Protein AF-A0A537A899-F1 (afdb_monomer)

Foldseek 3Di:
DVLLVQLCCQQVVLVCQVVPVVSLVVVCVVQNPVRSVVVSVVSNVSSVVSNVVVVVPDDDDDDPDDADVVLVVCVVVLLVQLVVLCVLCVDPDDSVVVDVRSNVVSVCSNVVSVRRD

Mean predicted aligned error: 4.18 Å

pLDDT: mean 93.91, std 3.59, range [80.44, 98.25]

Solvent-accessible surface area (backbone atoms only — not comparable to full-atom values): 6228 Å² total; per-residue (Å²): 96,70,53,26,53,53,8,47,50,40,30,54,52,61,66,50,43,67,79,38,60,68,60,42,49,54,47,28,70,73,58,35,62,67,53,41,52,50,52,52,51,51,48,38,49,51,10,50,51,31,33,53,53,21,55,74,68,38,78,85,66,84,80,87,69,84,58,38,72,68,33,52,73,42,37,68,60,47,46,51,54,17,52,52,22,47,51,31,55,78,43,95,51,68,63,43,72,75,34,96,51,30,43,59,54,15,49,52,48,42,53,52,39,66,72,34,64

Secondary structure (DSSP, 8-state):
-HHHHHHHHHHHHHHHGGGSHHHHHHHHHHH-HHHHHHHHHHHHHHHHHHHHHHHHTS------SPPPHHHHHHHHHHHHHHHHHHHHTTS-SHHHHH-S-HHHHHHHHHHHHHHH-

Sequence (117 aa):
MATLVVGLILFLGIHLLPAFPGVRGGLASRWGEGRYKGLFSLVSFAGLALIIIGYAKAERGDQLFAPLPAAIAVAPYAMTVAFVLFAAANMRGYLRQTLSHPMLIGLLVWSGVHLLA

Structure (mmCIF, N/CA/C/O backbone):
data_AF-A0A537A899-F1
#
_entry.id   AF-A0A537A899-F1
#
loop_
_atom_site.group_PDB
_atom_site.id
_atom_site.type_symbol
_atom_site.label_atom_id
_atom_site.label_alt_id
_atom_site.label_comp_id
_atom_site.label_asym_id
_atom_site.label_entity_id
_atom_site.label_seq_id
_atom_site.pdbx_PDB_ins_code
_atom_site.Cartn_x
_atom_site.Cartn_y
_atom_site.Cartn_z
_atom_site.occupancy
_atom_site.B_iso_or_equiv
_atom_site.auth_seq_id
_atom_site.auth_comp_id
_atom_site.auth_asym_id
_atom_site.auth_atom_id
_atom_site.pdbx_PDB_model_num
ATOM 1 N N . MET A 1 1 ? -1.130 -17.685 -13.307 1.00 83.38 1 MET A N 1
ATOM 2 C CA . MET A 1 1 ? -2.193 -16.657 -13.427 1.00 83.38 1 MET A CA 1
ATOM 3 C C . MET A 1 1 ? -3.320 -16.809 -12.411 1.00 83.38 1 MET A C 1
ATOM 5 O O . MET A 1 1 ? -3.538 -15.865 -11.666 1.00 83.38 1 MET A O 1
ATOM 9 N N . ALA A 1 2 ? -3.991 -17.964 -12.297 1.00 92.94 2 ALA A N 1
ATOM 10 C CA . ALA A 1 2 ? -5.104 -18.140 -11.347 1.00 92.94 2 ALA A CA 1
ATOM 11 C C . ALA A 1 2 ? -4.767 -17.740 -9.892 1.00 92.94 2 ALA A C 1
ATOM 13 O O . ALA A 1 2 ? -5.527 -17.011 -9.266 1.00 92.94 2 ALA A O 1
ATOM 14 N N . THR A 1 3 ? -3.594 -18.131 -9.378 1.00 95.38 3 THR A N 1
ATOM 15 C CA . THR A 1 3 ? -3.138 -17.767 -8.020 1.00 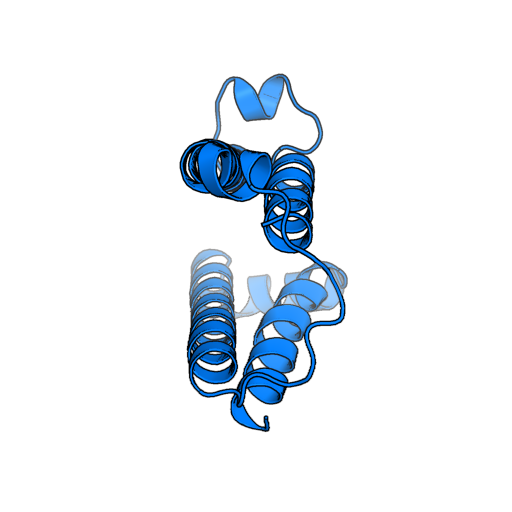95.38 3 THR A CA 1
ATOM 16 C C . THR A 1 3 ? -3.047 -16.254 -7.802 1.00 95.38 3 THR A C 1
ATOM 18 O O . THR A 1 3 ? -3.485 -15.765 -6.766 1.00 95.38 3 THR A O 1
ATOM 21 N N . LEU A 1 4 ? -2.524 -15.516 -8.789 1.00 94.25 4 LEU A N 1
ATOM 22 C CA . LEU A 1 4 ? -2.411 -14.056 -8.739 1.00 94.25 4 LEU A CA 1
ATOM 23 C C . LEU A 1 4 ? -3.802 -13.415 -8.673 1.00 94.25 4 LEU A C 1
ATOM 25 O O . LEU A 1 4 ? -4.052 -12.571 -7.819 1.00 94.25 4 LEU A O 1
ATOM 29 N N . VAL A 1 5 ? -4.717 -13.857 -9.541 1.00 96.19 5 VAL A N 1
ATOM 30 C CA . VAL A 1 5 ? -6.093 -13.343 -9.604 1.00 96.19 5 VAL A CA 1
ATOM 31 C C . VAL A 1 5 ? -6.832 -13.592 -8.292 1.00 96.19 5 VAL A C 1
ATOM 33 O O . VAL A 1 5 ? -7.447 -12.676 -7.755 1.00 96.19 5 VAL A O 1
ATOM 36 N N . VAL A 1 6 ? -6.728 -14.798 -7.728 1.00 97.44 6 VAL A N 1
ATOM 37 C CA . VAL A 1 6 ? -7.327 -15.116 -6.422 1.00 97.44 6 VAL A CA 1
ATOM 38 C C . VAL A 1 6 ? -6.729 -14.240 -5.320 1.00 97.44 6 VAL A C 1
ATOM 40 O O . VAL A 1 6 ? -7.472 -13.697 -4.505 1.00 97.44 6 VAL A O 1
ATOM 43 N N . GLY A 1 7 ? -5.407 -14.052 -5.318 1.00 97.50 7 GLY A N 1
ATOM 44 C CA . GLY A 1 7 ? -4.735 -13.155 -4.379 1.00 97.50 7 GLY A CA 1
ATOM 45 C C . GLY A 1 7 ? -5.251 -11.717 -4.466 1.00 97.50 7 GLY A C 1
ATOM 46 O O . GLY A 1 7 ? -5.578 -11.125 -3.439 1.00 97.50 7 GLY A O 1
ATOM 47 N N . LEU A 1 8 ? -5.404 -11.182 -5.683 1.00 96.75 8 LEU A N 1
ATOM 48 C CA . LEU A 1 8 ? -5.955 -9.846 -5.932 1.00 96.75 8 LEU A CA 1
ATOM 49 C C . LEU A 1 8 ? -7.405 -9.723 -5.460 1.00 96.75 8 LEU A C 1
ATOM 51 O O . LEU A 1 8 ? -7.734 -8.758 -4.775 1.00 96.75 8 LEU A O 1
ATOM 55 N N . ILE A 1 9 ? -8.260 -10.701 -5.770 1.00 97.88 9 ILE A N 1
ATOM 56 C CA . ILE A 1 9 ? -9.662 -10.709 -5.326 1.00 97.88 9 ILE A CA 1
ATOM 57 C C . ILE A 1 9 ? -9.739 -10.700 -3.798 1.00 97.88 9 ILE A C 1
ATOM 59 O O . ILE A 1 9 ? -10.492 -9.910 -3.233 1.00 97.88 9 ILE A O 1
ATOM 63 N N . LEU A 1 10 ? -8.951 -11.539 -3.121 1.00 97.69 10 LEU A N 1
ATOM 64 C CA . LEU A 1 10 ? -8.943 -11.599 -1.660 1.00 97.69 10 LEU A CA 1
ATOM 65 C C . LEU A 1 10 ? -8.428 -10.298 -1.044 1.00 97.69 10 LEU A C 1
ATOM 67 O O . LEU A 1 10 ? -9.077 -9.743 -0.156 1.00 97.69 10 LEU A O 1
ATOM 71 N N . PHE A 1 11 ? -7.286 -9.804 -1.525 1.00 97.62 11 PHE A N 1
ATOM 72 C CA . PHE A 1 11 ? -6.649 -8.606 -0.992 1.00 97.62 11 PHE A CA 1
ATOM 73 C C . PHE A 1 11 ? -7.505 -7.358 -1.223 1.00 97.62 11 PHE A C 1
ATOM 75 O O . PHE A 1 11 ? -7.786 -6.627 -0.277 1.00 97.62 11 PHE A O 1
ATOM 82 N N . LEU A 1 12 ? -7.975 -7.120 -2.448 1.00 96.44 12 LEU A N 1
ATOM 83 C CA . LEU A 1 12 ? -8.801 -5.952 -2.757 1.00 96.44 12 LEU A CA 1
ATOM 84 C C . LEU A 1 12 ? -10.198 -6.081 -2.144 1.00 96.44 12 LEU A C 1
ATOM 86 O O . LEU A 1 12 ? -10.703 -5.124 -1.561 1.00 96.44 12 LEU A O 1
ATOM 90 N N . GLY A 1 13 ? -10.803 -7.268 -2.211 1.00 96.62 13 GLY A N 1
ATOM 91 C CA . GLY A 1 13 ? -12.143 -7.520 -1.690 1.00 96.62 13 GLY A CA 1
ATOM 92 C C . GLY A 1 13 ? -12.257 -7.232 -0.196 1.00 96.62 13 GLY A C 1
ATOM 93 O O . GLY A 1 13 ? -13.176 -6.527 0.223 1.00 96.62 13 GLY A O 1
ATOM 94 N N . ILE A 1 14 ? -11.298 -7.697 0.616 1.00 96.31 14 ILE A N 1
ATOM 95 C CA . ILE A 1 14 ? -11.330 -7.412 2.056 1.00 96.31 14 ILE A CA 1
ATOM 96 C C . ILE A 1 14 ? -11.117 -5.919 2.345 1.00 96.31 14 ILE A C 1
ATOM 98 O O . ILE A 1 14 ? -11.782 -5.381 3.227 1.00 96.31 14 ILE A O 1
ATOM 102 N N . HIS A 1 15 ? -10.282 -5.218 1.569 1.00 94.56 15 HIS A N 1
ATOM 103 C CA . HIS A 1 15 ? -10.044 -3.776 1.727 1.00 94.56 15 HIS A CA 1
ATOM 104 C C . HIS A 1 15 ? -11.222 -2.897 1.282 1.00 94.56 15 HIS A C 1
ATOM 106 O O . HIS A 1 15 ? -11.322 -1.756 1.731 1.00 94.56 15 HIS A O 1
ATOM 112 N N . LEU A 1 16 ? -12.140 -3.415 0.462 1.00 95.25 16 LEU A N 1
ATOM 113 C CA . LEU A 1 16 ? -13.390 -2.729 0.122 1.00 95.25 16 LEU A CA 1
ATOM 114 C C . LEU A 1 16 ? -14.430 -2.807 1.246 1.00 95.25 16 LEU A C 1
ATOM 116 O O . LEU A 1 16 ? -15.279 -1.928 1.353 1.00 95.25 16 LEU A O 1
ATOM 120 N N . LEU A 1 17 ? -14.369 -3.815 2.120 1.00 93.25 17 LEU A N 1
ATOM 121 C CA . LEU A 1 17 ? -15.365 -4.017 3.176 1.00 93.25 17 LEU A CA 1
ATOM 122 C C . LEU A 1 17 ? -15.520 -2.798 4.117 1.00 93.25 17 LEU A C 1
ATOM 124 O O . LEU A 1 17 ? -16.660 -2.402 4.372 1.00 93.25 17 LEU A O 1
ATOM 128 N N . PRO A 1 18 ? -14.443 -2.142 4.602 1.00 91.44 18 PRO A N 1
ATOM 129 C CA . PRO A 1 18 ? -14.547 -0.918 5.400 1.00 91.44 18 PRO A CA 1
ATOM 130 C C . PRO A 1 18 ? -15.208 0.264 4.682 1.00 91.44 18 PRO A C 1
ATOM 132 O O . PRO A 1 18 ? -15.721 1.153 5.361 1.00 91.44 18 PRO A O 1
ATOM 135 N N . ALA A 1 19 ? -15.229 0.277 3.343 1.00 92.81 19 ALA A N 1
ATOM 136 C CA . ALA A 1 19 ? -15.912 1.310 2.563 1.00 92.81 19 ALA A CA 1
ATOM 137 C C . ALA A 1 19 ? -17.444 1.222 2.676 1.00 92.81 19 ALA A C 1
ATOM 139 O O . ALA A 1 19 ? -18.137 2.156 2.281 1.00 92.81 19 ALA A O 1
ATOM 140 N N . PHE A 1 20 ? -17.972 0.137 3.259 1.00 94.44 20 PHE A N 1
ATOM 141 C CA . PHE A 1 20 ? -19.385 -0.050 3.581 1.00 94.44 20 PHE A CA 1
ATOM 142 C C . PHE A 1 20 ? -19.587 -0.022 5.109 1.00 94.44 20 PHE A C 1
ATOM 144 O O . PHE A 1 20 ? -19.564 -1.075 5.762 1.00 94.44 20 PHE A O 1
ATOM 151 N N . PRO A 1 21 ? -19.825 1.160 5.719 1.00 91.19 21 PRO A N 1
ATOM 152 C CA . PRO A 1 21 ? -19.849 1.318 7.175 1.00 91.19 21 PRO A CA 1
ATOM 153 C C . PRO A 1 21 ? -20.872 0.423 7.881 1.00 91.19 21 PRO A C 1
ATOM 155 O O . PRO A 1 21 ? -20.595 -0.067 8.974 1.00 91.19 21 PRO A O 1
ATOM 158 N N . GLY A 1 22 ? -22.024 0.161 7.251 1.00 93.06 22 GLY A N 1
ATOM 159 C CA . GLY A 1 22 ? -23.059 -0.722 7.798 1.00 93.06 22 GLY A CA 1
ATOM 160 C C . GLY A 1 22 ? -22.611 -2.182 7.906 1.00 93.06 22 GLY A C 1
ATOM 161 O O . GLY A 1 22 ? -22.840 -2.824 8.930 1.00 93.06 22 GLY A O 1
ATOM 162 N N . VAL A 1 23 ? -21.898 -2.689 6.895 1.00 90.94 23 VAL A N 1
ATOM 163 C CA . VAL A 1 23 ? -21.361 -4.060 6.888 1.00 90.94 23 VAL A CA 1
ATOM 164 C C . VAL A 1 23 ? -20.247 -4.189 7.921 1.00 90.94 23 VAL A C 1
ATOM 166 O O . VAL A 1 23 ? -20.296 -5.066 8.784 1.00 90.94 23 VAL A O 1
ATOM 169 N N . ARG A 1 24 ? -19.275 -3.269 7.892 1.00 91.19 24 ARG A N 1
ATOM 170 C CA . ARG A 1 24 ? -18.176 -3.227 8.865 1.00 91.19 24 ARG A CA 1
ATOM 171 C C . ARG A 1 24 ? -18.696 -3.100 10.295 1.00 91.19 24 ARG A C 1
ATOM 173 O O . ARG A 1 24 ? -18.232 -3.817 11.176 1.00 91.19 24 ARG A O 1
ATOM 180 N N . GLY A 1 25 ? -19.662 -2.211 10.527 1.00 90.81 25 GLY A N 1
ATOM 181 C CA . GLY A 1 25 ? -20.288 -1.998 11.831 1.00 90.81 25 GLY A CA 1
ATOM 182 C C . GLY A 1 25 ? -21.036 -3.231 12.334 1.00 90.81 25 GLY A C 1
ATOM 183 O O . GLY A 1 25 ? -20.841 -3.627 13.480 1.00 90.81 25 GLY A O 1
ATOM 184 N N . GLY A 1 26 ? -21.822 -3.884 11.472 1.00 92.12 26 GLY A N 1
ATOM 185 C CA . GLY A 1 26 ? -22.539 -5.117 11.805 1.00 92.12 26 GLY A CA 1
ATOM 186 C C . GLY A 1 26 ? -21.617 -6.305 12.093 1.00 92.12 26 GLY A C 1
ATOM 187 O O . GLY A 1 26 ? -21.899 -7.107 12.980 1.00 92.12 26 GLY A O 1
ATOM 188 N N . LEU A 1 27 ? -20.493 -6.423 11.384 1.00 90.94 27 LEU A N 1
ATOM 189 C CA . LEU A 1 27 ? -19.493 -7.461 11.653 1.00 90.94 27 LEU A CA 1
ATOM 190 C C . LEU A 1 27 ? -18.724 -7.185 12.949 1.00 90.94 27 LEU A C 1
ATOM 192 O O . LEU A 1 27 ? -18.546 -8.090 13.763 1.00 90.94 27 LEU A O 1
ATOM 196 N N . ALA A 1 28 ? -18.309 -5.935 13.169 1.00 91.75 28 ALA A N 1
ATOM 197 C CA . ALA A 1 28 ? -17.607 -5.535 14.382 1.00 91.75 28 ALA A CA 1
ATOM 198 C C . ALA A 1 28 ? -18.492 -5.657 15.634 1.00 91.75 28 ALA A C 1
ATOM 200 O O . ALA A 1 28 ? -17.992 -6.068 16.677 1.00 91.75 28 ALA A O 1
ATOM 201 N N . SER A 1 29 ? -19.796 -5.368 15.544 1.00 93.06 29 SER A N 1
ATOM 202 C CA . SER A 1 29 ? -20.723 -5.545 16.670 1.00 93.06 29 SER A CA 1
ATOM 203 C C . SER A 1 29 ? -20.976 -7.017 16.999 1.00 93.06 29 SER A C 1
ATOM 205 O O . SER A 1 29 ? -21.068 -7.369 18.171 1.00 93.06 29 SER A O 1
ATOM 207 N N . ARG A 1 30 ? -21.034 -7.895 15.987 1.00 92.44 30 ARG A N 1
ATOM 208 C CA . ARG A 1 30 ? -21.244 -9.342 16.172 1.00 92.44 30 ARG A CA 1
ATOM 209 C C . ARG A 1 30 ? -20.018 -10.076 16.702 1.00 92.44 30 ARG A C 1
ATOM 211 O O . ARG A 1 30 ? -20.160 -11.007 17.487 1.00 92.44 30 ARG A O 1
ATOM 218 N N . TRP A 1 31 ? -18.827 -9.726 16.226 1.00 91.44 31 TRP A N 1
ATOM 219 C CA . TRP A 1 31 ? -17.597 -10.471 16.527 1.00 91.44 31 TRP A CA 1
ATOM 220 C C . TRP A 1 31 ? -16.674 -9.760 17.516 1.00 91.44 31 TRP A C 1
ATOM 222 O O . TRP A 1 31 ? -15.739 -10.379 18.024 1.00 91.44 31 TRP A O 1
ATOM 232 N N . GLY A 1 32 ? -16.927 -8.484 17.794 1.00 93.44 32 GLY A N 1
ATOM 233 C CA . GLY A 1 32 ? -16.017 -7.609 18.518 1.00 93.44 32 GLY A CA 1
ATOM 234 C C . GLY A 1 32 ? -14.921 -7.037 17.614 1.00 93.44 32 GLY A C 1
ATOM 235 O O . GLY A 1 32 ? -14.457 -7.668 16.659 1.00 93.44 32 GLY A O 1
ATOM 236 N N . GLU A 1 33 ? -14.465 -5.830 17.951 1.00 91.00 33 GLU A N 1
ATOM 237 C CA . GLU A 1 33 ? -13.472 -5.069 17.179 1.00 91.00 33 GLU A CA 1
ATOM 238 C C . GLU A 1 33 ? -12.153 -5.840 16.982 1.00 91.00 33 GLU A C 1
ATOM 240 O O . GLU A 1 33 ? -11.586 -5.838 15.889 1.00 91.00 33 GLU A O 1
ATOM 245 N N . GLY A 1 34 ? -11.675 -6.529 18.026 1.00 92.69 34 GLY A N 1
ATOM 246 C CA . GLY A 1 34 ? -10.416 -7.280 17.985 1.00 92.69 34 GLY A CA 1
ATOM 247 C C . GLY A 1 34 ? -10.467 -8.476 17.034 1.00 92.69 34 GLY A C 1
ATOM 248 O O . GLY A 1 34 ? -9.581 -8.642 16.198 1.00 92.69 34 GLY A O 1
ATOM 249 N N . ARG A 1 35 ? -11.538 -9.278 17.102 1.00 93.94 35 ARG A N 1
ATOM 250 C CA . ARG A 1 35 ? -11.718 -10.443 16.224 1.00 93.94 35 ARG A CA 1
ATOM 251 C C . ARG A 1 35 ? -11.927 -10.023 14.774 1.00 93.94 35 ARG A C 1
ATOM 253 O O . ARG A 1 35 ? -11.338 -10.631 13.885 1.00 93.94 35 ARG A O 1
ATOM 260 N N . TYR A 1 36 ? -12.706 -8.964 14.540 1.00 94.50 36 TYR A N 1
ATOM 261 C CA . TYR A 1 36 ? -12.863 -8.368 13.213 1.00 94.50 36 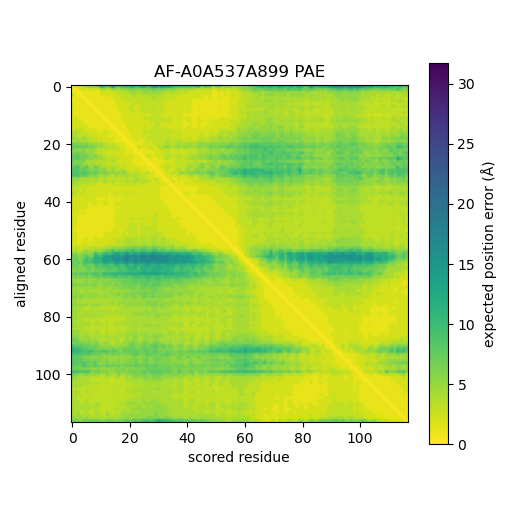TYR A CA 1
ATOM 262 C C . TYR A 1 36 ? -11.505 -7.960 12.623 1.00 94.50 36 TYR A C 1
ATOM 264 O O . TYR A 1 36 ? -11.162 -8.398 11.527 1.00 94.50 36 TYR A O 1
ATOM 272 N N . LYS A 1 37 ? -10.696 -7.193 13.366 1.00 92.12 37 LYS A N 1
ATOM 273 C CA . LYS A 1 37 ? -9.361 -6.761 12.921 1.00 92.12 37 LYS A CA 1
ATOM 274 C C . LYS A 1 37 ? -8.399 -7.926 12.702 1.00 92.12 37 LYS A C 1
ATOM 276 O O . LYS A 1 37 ? -7.629 -7.894 11.743 1.00 92.12 37 LYS A O 1
ATOM 281 N N . GLY A 1 38 ? -8.452 -8.951 13.551 1.00 95.12 38 GLY A N 1
ATOM 282 C CA . GLY A 1 38 ? -7.643 -10.161 13.408 1.00 95.12 38 GLY A CA 1
ATOM 283 C C . GLY A 1 38 ? -7.960 -10.913 12.116 1.00 95.12 38 GLY A C 1
ATOM 284 O O . GLY A 1 38 ? -7.059 -11.182 11.324 1.00 95.12 38 GLY A O 1
ATOM 285 N N . LEU A 1 39 ? -9.245 -11.181 11.858 1.00 95.12 39 LEU A N 1
ATOM 286 C CA . LEU A 1 39 ? -9.690 -11.846 10.629 1.00 95.12 39 LEU A CA 1
ATOM 287 C C . LEU A 1 39 ? -9.405 -11.002 9.385 1.00 95.12 39 LEU A C 1
ATOM 289 O O . LEU A 1 39 ? -8.902 -11.531 8.396 1.00 95.12 39 LEU A O 1
ATOM 293 N N . PHE A 1 40 ? -9.663 -9.694 9.449 1.00 95.19 40 PHE A N 1
ATOM 294 C CA . PHE A 1 40 ? -9.327 -8.757 8.379 1.00 95.19 40 PHE A CA 1
ATOM 295 C C . PHE A 1 40 ? -7.837 -8.843 8.018 1.00 95.19 40 PHE A C 1
ATOM 297 O O . PHE A 1 40 ? -7.487 -8.994 6.848 1.00 95.19 40 PHE A O 1
ATOM 304 N N . SER A 1 41 ? -6.963 -8.798 9.028 1.00 94.62 41 SER A N 1
ATOM 305 C CA . SER A 1 41 ? -5.509 -8.872 8.847 1.00 94.62 41 SER A CA 1
ATOM 306 C C . SER A 1 41 ? -5.071 -10.213 8.259 1.00 94.62 41 SER A C 1
ATOM 308 O O . SER A 1 41 ? -4.256 -10.233 7.342 1.00 94.62 41 SER A O 1
ATOM 310 N N . LEU A 1 42 ? -5.642 -11.326 8.733 1.00 97.56 42 LEU A N 1
ATOM 311 C CA . LEU A 1 42 ? -5.327 -12.668 8.238 1.00 97.56 42 LEU A CA 1
ATOM 312 C C . LEU A 1 42 ? -5.682 -12.822 6.752 1.00 97.56 42 LEU A C 1
ATOM 314 O O . LEU A 1 42 ? -4.856 -13.281 5.967 1.00 97.56 42 LEU A O 1
ATOM 318 N N . VAL A 1 43 ? -6.89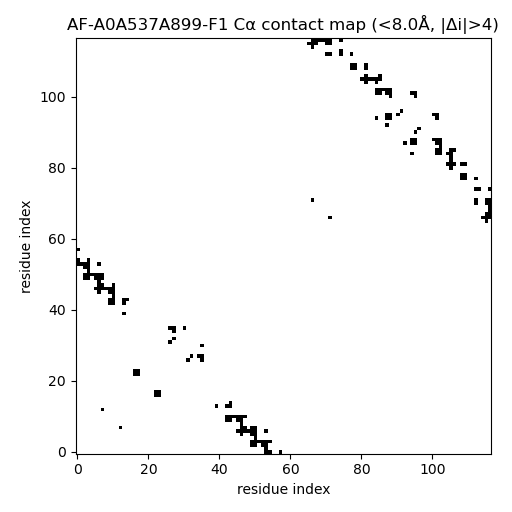1 -12.406 6.359 1.00 97.69 43 VAL A N 1
ATOM 319 C CA . VAL A 1 43 ? -7.349 -12.474 4.961 1.00 97.69 43 VAL A CA 1
ATOM 320 C C . VAL A 1 43 ? -6.508 -11.558 4.075 1.00 97.69 43 VAL A C 1
ATOM 322 O O . VAL A 1 43 ? -6.095 -11.966 2.991 1.00 97.69 43 VAL A O 1
ATOM 325 N N . SER A 1 44 ? -6.195 -10.351 4.555 1.00 96.81 44 SER A N 1
ATOM 326 C CA . SER A 1 44 ? -5.332 -9.401 3.843 1.00 96.81 44 SER A CA 1
ATOM 327 C C . SER A 1 44 ? -3.934 -9.977 3.616 1.00 96.81 44 SER A C 1
ATOM 329 O O . SER A 1 44 ? -3.413 -9.925 2.505 1.00 96.81 44 SER A O 1
ATOM 331 N N . PHE A 1 45 ? -3.340 -10.580 4.647 1.00 97.06 45 PHE A N 1
ATOM 332 C CA . PHE A 1 45 ? -2.024 -11.204 4.558 1.00 97.06 45 PHE A CA 1
ATOM 333 C C . PHE A 1 45 ? -2.022 -12.416 3.620 1.00 97.06 45 PHE A C 1
ATOM 335 O O . PHE A 1 45 ? -1.130 -12.538 2.784 1.00 97.06 45 PHE A O 1
ATOM 342 N N . ALA A 1 46 ? -3.042 -13.276 3.699 1.00 98.25 46 ALA A N 1
ATOM 343 C CA . ALA A 1 46 ? -3.193 -14.408 2.789 1.00 98.25 46 ALA A CA 1
ATOM 344 C C . ALA A 1 46 ? -3.324 -13.950 1.325 1.00 98.25 46 ALA A C 1
ATOM 346 O O . ALA A 1 46 ? -2.651 -14.494 0.450 1.00 98.25 46 ALA A O 1
ATOM 347 N N . GLY A 1 47 ? -4.128 -12.914 1.061 1.00 98.12 47 GLY A N 1
ATOM 348 C CA . GLY A 1 47 ? -4.247 -12.304 -0.264 1.00 98.12 47 GLY A CA 1
ATOM 349 C C . GLY A 1 47 ? -2.906 -11.775 -0.780 1.00 98.12 47 GLY A C 1
ATOM 350 O O . GLY A 1 47 ? -2.506 -12.107 -1.894 1.00 98.12 47 GLY A O 1
ATOM 351 N N . LEU A 1 48 ? -2.165 -11.035 0.052 1.00 96.44 48 LEU A N 1
ATOM 352 C CA . LEU A 1 48 ? -0.839 -10.516 -0.297 1.00 96.44 48 LEU A CA 1
ATOM 353 C C . LEU A 1 48 ? 0.172 -11.639 -0.582 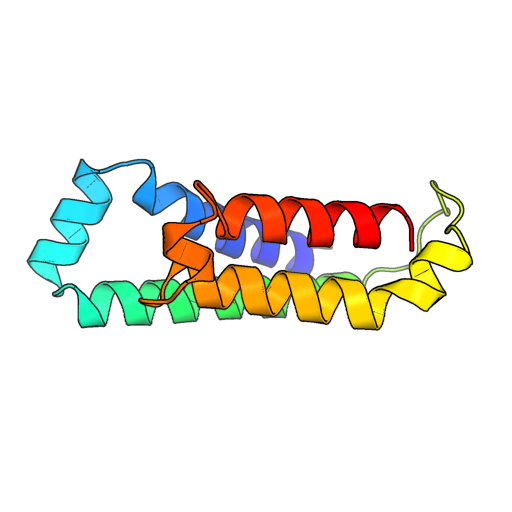1.00 96.44 48 LEU A C 1
ATOM 355 O O . LEU A 1 48 ? 0.890 -11.579 -1.578 1.00 96.44 48 LEU A O 1
ATOM 359 N N . ALA A 1 49 ? 0.202 -12.690 0.240 1.00 97.81 49 ALA A N 1
ATOM 360 C CA . ALA A 1 49 ? 1.075 -13.842 0.026 1.00 97.81 49 ALA A CA 1
ATOM 361 C C . ALA A 1 49 ? 0.775 -14.541 -1.310 1.00 97.81 49 ALA A C 1
ATOM 363 O O . ALA A 1 49 ? 1.694 -14.881 -2.055 1.00 97.81 49 ALA A O 1
ATOM 364 N N . LEU A 1 50 ? -0.506 -14.705 -1.653 1.00 97.88 50 LEU A N 1
ATOM 365 C CA . LEU A 1 50 ? -0.920 -15.275 -2.936 1.00 97.88 50 LEU A CA 1
ATOM 366 C C . LEU A 1 50 ? -0.543 -14.384 -4.124 1.00 97.88 50 LEU A C 1
ATOM 368 O O . LEU A 1 50 ? -0.149 -14.919 -5.158 1.00 97.88 50 LEU A O 1
ATOM 372 N N . ILE A 1 51 ? -0.610 -13.055 -3.981 1.00 96.88 51 ILE A N 1
ATOM 373 C CA . ILE A 1 51 ? -0.126 -12.115 -5.004 1.00 96.88 51 ILE A CA 1
ATOM 374 C C . ILE A 1 51 ? 1.377 -12.311 -5.221 1.00 96.88 51 ILE A C 1
ATOM 376 O O . ILE A 1 51 ? 1.798 -12.512 -6.357 1.00 96.88 51 ILE A O 1
ATOM 380 N N . ILE A 1 52 ? 2.174 -12.326 -4.147 1.00 95.25 52 ILE A N 1
ATOM 381 C CA . ILE A 1 52 ? 3.634 -12.498 -4.222 1.00 95.25 52 ILE A CA 1
ATOM 382 C C . ILE A 1 52 ? 3.989 -13.832 -4.893 1.00 95.25 52 ILE A C 1
ATOM 384 O O . ILE A 1 52 ? 4.771 -13.862 -5.842 1.00 95.25 52 ILE A O 1
ATOM 388 N N . ILE A 1 53 ? 3.380 -14.935 -4.448 1.00 96.44 53 ILE A N 1
ATOM 389 C CA . ILE A 1 53 ? 3.622 -16.274 -5.008 1.00 96.44 53 ILE A CA 1
ATOM 390 C C . ILE A 1 53 ? 3.151 -16.350 -6.464 1.00 96.44 53 ILE A C 1
ATOM 392 O O . ILE A 1 53 ? 3.838 -16.918 -7.312 1.00 96.44 53 ILE A O 1
ATOM 396 N N . GLY A 1 54 ? 1.973 -15.801 -6.759 1.00 95.50 54 GLY A N 1
ATOM 397 C CA . GLY A 1 54 ? 1.391 -15.789 -8.096 1.00 95.50 54 GLY A CA 1
ATOM 398 C C . GLY A 1 54 ? 2.230 -14.993 -9.090 1.00 95.50 54 GLY A C 1
ATOM 399 O O . GLY A 1 54 ? 2.373 -15.436 -10.227 1.00 95.50 54 GLY A O 1
ATOM 400 N N . TYR A 1 55 ? 2.807 -13.873 -8.650 1.00 92.19 55 TYR A N 1
ATOM 401 C CA . TYR A 1 55 ? 3.721 -13.049 -9.436 1.00 92.19 55 TYR A CA 1
ATOM 402 C C . TYR A 1 55 ? 5.073 -13.739 -9.639 1.00 92.19 55 TYR A C 1
ATOM 404 O O . TYR A 1 55 ? 5.547 -13.827 -10.764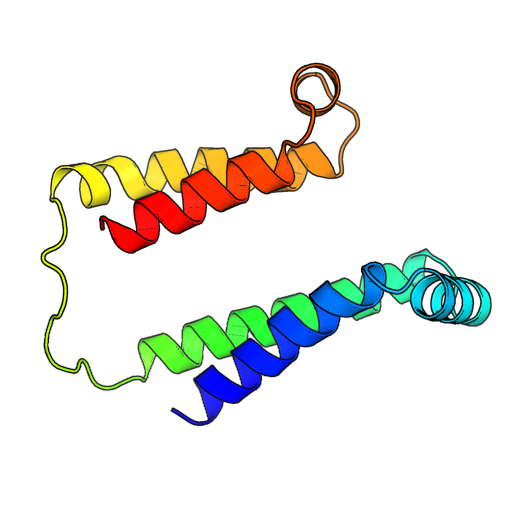 1.00 92.19 55 TYR A O 1
ATOM 412 N N . ALA A 1 56 ? 5.664 -14.315 -8.588 1.00 92.75 56 ALA A N 1
ATOM 413 C CA . ALA A 1 56 ? 6.946 -15.018 -8.687 1.00 92.75 56 ALA A CA 1
ATOM 414 C C . ALA A 1 56 ? 6.899 -16.250 -9.611 1.00 92.75 56 ALA A C 1
ATOM 416 O O . ALA A 1 56 ? 7.906 -16.611 -10.212 1.00 92.75 56 ALA A O 1
ATOM 417 N N . LYS A 1 57 ? 5.733 -16.900 -9.717 1.00 92.69 57 LYS A N 1
ATOM 418 C CA . LYS A 1 57 ? 5.490 -18.038 -10.620 1.00 92.69 57 LYS A CA 1
ATOM 419 C C . LYS A 1 57 ? 4.991 -17.628 -12.005 1.00 92.69 57 LYS A C 1
ATOM 421 O O . LYS A 1 57 ? 4.798 -18.501 -12.847 1.00 92.69 57 LYS A O 1
ATOM 426 N N . ALA A 1 58 ? 4.680 -16.353 -12.221 1.00 88.06 58 ALA A N 1
ATOM 427 C CA . ALA A 1 58 ? 4.242 -15.883 -13.522 1.00 88.06 58 ALA A CA 1
ATOM 428 C C . ALA A 1 58 ? 5.398 -16.010 -14.517 1.00 88.06 58 ALA A C 1
ATOM 430 O O . ALA A 1 58 ? 6.523 -15.616 -14.216 1.00 88.06 58 ALA A O 1
ATOM 431 N N . GLU A 1 59 ? 5.118 -16.539 -15.707 1.00 83.94 59 GLU A N 1
ATOM 432 C CA . GLU A 1 59 ? 6.063 -16.408 -16.812 1.00 83.94 59 GLU A CA 1
ATOM 433 C C . GLU A 1 59 ? 6.285 -14.918 -17.080 1.00 83.94 59 GLU A C 1
ATOM 435 O O . GLU A 1 59 ? 5.333 -14.130 -17.110 1.00 83.94 59 GLU A O 1
ATOM 440 N N . ARG A 1 60 ? 7.553 -14.524 -17.231 1.00 80.44 60 ARG A N 1
ATOM 441 C CA . ARG A 1 60 ? 7.891 -13.169 -17.662 1.00 80.44 60 ARG A CA 1
ATOM 442 C C . ARG A 1 60 ? 7.408 -13.021 -19.099 1.00 80.44 60 ARG A C 1
ATOM 444 O O . ARG A 1 60 ? 8.008 -13.586 -20.006 1.00 80.44 60 ARG A O 1
ATOM 451 N N . GLY A 1 61 ? 6.300 -12.306 -19.269 1.00 80.75 61 GLY A N 1
ATOM 452 C CA . GLY A 1 61 ? 5.855 -11.851 -20.580 1.00 80.75 61 GLY A CA 1
ATOM 453 C C . GLY A 1 61 ? 6.767 -10.756 -21.125 1.00 80.75 61 GLY A C 1
ATOM 454 O O . GLY A 1 61 ? 7.793 -10.417 -20.526 1.00 80.75 61 GLY A O 1
ATOM 455 N N . ASP A 1 62 ? 6.353 -10.176 -22.246 1.00 86.44 62 ASP A N 1
ATOM 456 C CA . ASP A 1 62 ? 7.076 -9.071 -22.860 1.00 86.44 62 ASP A CA 1
ATOM 457 C C . ASP A 1 62 ? 7.213 -7.896 -21.891 1.00 86.44 62 ASP A C 1
ATOM 459 O O . ASP A 1 62 ? 6.282 -7.507 -21.177 1.00 86.44 62 ASP A O 1
ATOM 463 N N . GLN A 1 63 ? 8.410 -7.323 -21.866 1.00 85.88 63 GLN A N 1
ATOM 464 C CA . GLN A 1 63 ? 8.708 -6.192 -21.013 1.00 85.88 63 GLN A CA 1
ATOM 465 C C . GLN A 1 63 ? 8.053 -4.929 -21.586 1.00 85.88 63 GLN A C 1
ATOM 467 O O . GLN A 1 63 ? 8.572 -4.306 -22.508 1.00 85.88 63 GLN A O 1
ATOM 472 N N . LEU A 1 64 ? 6.908 -4.547 -21.018 1.00 87.06 64 LEU A N 1
ATOM 473 C CA . LEU A 1 64 ? 6.144 -3.374 -21.458 1.00 87.06 64 LEU A CA 1
ATOM 474 C C . LEU A 1 64 ? 6.787 -2.043 -21.040 1.00 87.06 64 LEU A C 1
ATOM 476 O O . LEU A 1 64 ? 6.618 -1.037 -21.724 1.00 87.06 64 LEU A O 1
ATOM 480 N N . PHE A 1 65 ? 7.521 -2.037 -19.923 1.00 87.31 65 PHE A N 1
ATOM 481 C CA . PHE A 1 65 ? 8.156 -0.845 -19.360 1.00 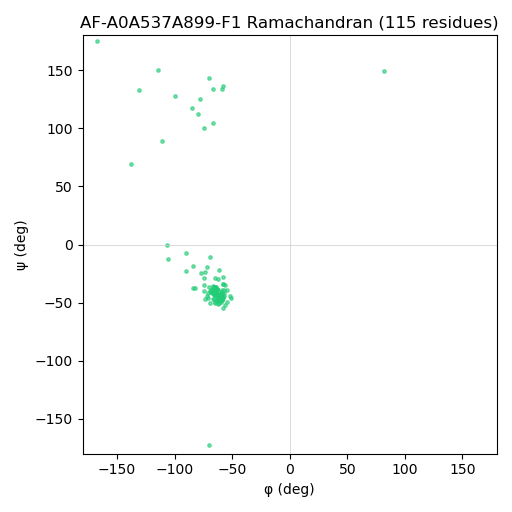87.31 65 PHE A CA 1
ATOM 482 C C . PHE A 1 65 ? 9.627 -1.120 -19.037 1.00 87.31 65 PHE A C 1
ATOM 484 O O . PHE A 1 65 ? 9.975 -2.144 -18.443 1.00 87.31 65 PHE A O 1
ATOM 491 N N . ALA A 1 66 ? 10.509 -0.206 -19.441 1.00 90.75 66 ALA A N 1
ATOM 492 C CA . ALA A 1 66 ? 11.919 -0.264 -19.075 1.00 90.75 66 ALA A CA 1
ATOM 493 C C . ALA A 1 66 ? 12.097 0.233 -17.630 1.00 90.75 66 ALA A C 1
ATOM 495 O O . ALA A 1 66 ? 11.663 1.350 -17.336 1.00 90.75 66 ALA A O 1
ATOM 496 N N . PRO A 1 67 ? 12.725 -0.548 -16.734 1.00 92.12 67 PRO A N 1
ATOM 497 C CA . PRO A 1 67 ? 12.964 -0.100 -15.378 1.00 92.12 67 PRO A CA 1
ATOM 498 C C . PRO A 1 67 ? 14.013 1.009 -15.372 1.00 92.12 67 PRO A C 1
ATOM 500 O O . PRO A 1 67 ? 14.987 0.992 -16.130 1.00 92.12 67 PRO A O 1
ATOM 503 N N . LEU A 1 68 ? 13.824 1.974 -14.483 1.00 95.88 68 LEU A N 1
ATOM 504 C CA . LEU A 1 68 ? 14.750 3.061 -14.239 1.00 95.88 68 LEU A CA 1
ATOM 505 C C . LEU A 1 68 ? 15.814 2.589 -13.231 1.00 95.88 68 LEU A C 1
ATOM 507 O O . LEU A 1 68 ? 15.478 2.340 -12.071 1.00 95.88 68 LEU A O 1
ATOM 511 N N . PRO A 1 69 ? 17.112 2.535 -13.593 1.00 96.06 69 PRO A N 1
ATOM 512 C CA . PRO A 1 69 ? 18.159 2.043 -12.689 1.00 96.06 69 PRO A CA 1
ATOM 513 C C . PRO A 1 69 ? 18.217 2.783 -11.345 1.00 96.06 69 PRO A C 1
ATOM 515 O O . PRO A 1 69 ? 18.465 2.179 -10.302 1.00 96.06 69 PRO A O 1
ATOM 518 N N . ALA A 1 70 ? 17.930 4.088 -11.352 1.00 95.88 70 ALA A N 1
ATOM 519 C CA . ALA A 1 70 ? 17.847 4.888 -10.133 1.00 95.88 70 ALA A CA 1
ATOM 520 C C . ALA A 1 70 ? 16.694 4.450 -9.210 1.00 95.88 70 ALA A C 1
ATOM 522 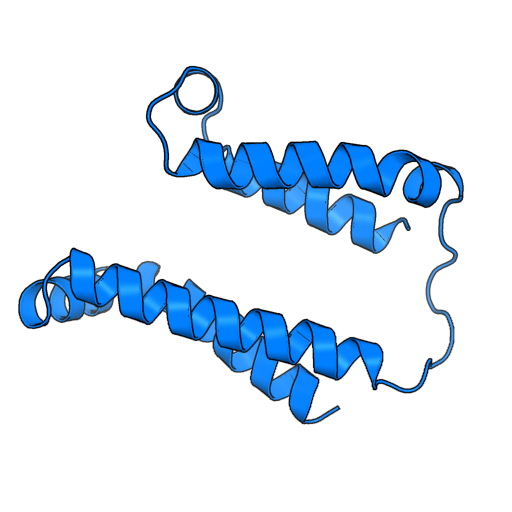O O . ALA A 1 70 ? 16.858 4.455 -7.992 1.00 95.88 70 ALA A O 1
ATOM 523 N N . ALA A 1 71 ? 15.548 4.036 -9.764 1.00 95.38 71 ALA A N 1
ATOM 524 C CA . ALA A 1 71 ? 14.419 3.550 -8.974 1.00 95.38 71 ALA A CA 1
ATOM 525 C C . ALA A 1 71 ? 14.744 2.212 -8.303 1.00 95.38 71 ALA A C 1
ATOM 527 O O . ALA A 1 71 ? 14.464 2.052 -7.117 1.00 95.38 71 ALA A O 1
ATOM 528 N N . ILE A 1 72 ? 15.427 1.305 -9.010 1.00 95.50 72 ILE A N 1
ATOM 529 C CA . ILE A 1 72 ? 15.934 0.048 -8.436 1.00 95.50 72 ILE A CA 1
ATOM 530 C C . ILE A 1 72 ? 16.879 0.338 -7.261 1.00 95.50 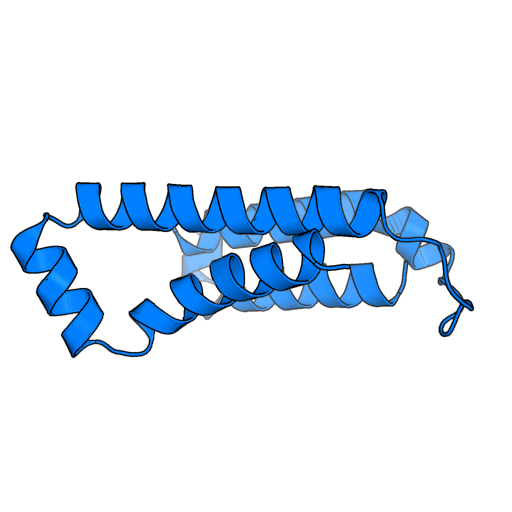72 ILE A C 1
ATOM 532 O O . ILE A 1 72 ? 16.732 -0.250 -6.190 1.00 95.50 72 ILE A O 1
ATOM 536 N N . ALA A 1 73 ? 17.818 1.276 -7.430 1.00 96.75 73 ALA A N 1
ATOM 537 C CA . ALA A 1 73 ? 18.773 1.643 -6.383 1.00 96.75 73 ALA A CA 1
ATOM 538 C C . ALA A 1 73 ? 18.098 2.267 -5.145 1.00 96.75 73 ALA A C 1
ATOM 540 O O . ALA A 1 73 ? 18.517 2.019 -4.014 1.00 96.75 73 ALA A O 1
ATOM 541 N N . VAL A 1 74 ? 17.040 3.061 -5.344 1.00 97.00 74 VAL A N 1
ATOM 542 C CA . VAL A 1 74 ? 16.302 3.731 -4.260 1.00 97.00 74 VAL A CA 1
ATOM 543 C C . VAL A 1 74 ? 15.239 2.827 -3.623 1.00 97.00 74 VAL A C 1
ATOM 545 O O . VAL A 1 74 ? 14.823 3.083 -2.488 1.00 97.00 74 VAL A O 1
ATOM 548 N N . ALA A 1 75 ? 14.822 1.749 -4.294 1.00 96.44 75 ALA A N 1
ATOM 549 C CA . ALA A 1 75 ? 13.704 0.914 -3.866 1.00 96.44 75 ALA A CA 1
ATOM 550 C C . ALA A 1 75 ? 13.783 0.442 -2.401 1.00 96.44 75 ALA A C 1
ATOM 552 O O . ALA A 1 75 ? 12.792 0.624 -1.693 1.00 96.44 75 ALA A O 1
ATOM 553 N N . PRO A 1 76 ? 14.917 -0.058 -1.867 1.00 96.94 76 PRO A N 1
ATOM 554 C CA . PRO A 1 76 ? 14.986 -0.486 -0.466 1.00 96.94 76 PRO A CA 1
ATOM 555 C C . PRO A 1 76 ? 14.653 0.637 0.534 1.00 96.94 76 PRO A C 1
ATOM 557 O O . PRO A 1 76 ? 13.951 0.420 1.527 1.00 96.94 76 PRO A O 1
ATOM 560 N N . TYR A 1 77 ? 15.105 1.861 0.252 1.00 97.50 77 TYR A N 1
ATOM 561 C CA . TYR A 1 77 ? 14.868 3.031 1.099 1.00 97.50 77 TYR A CA 1
ATOM 562 C C . TYR A 1 77 ? 13.421 3.507 0.995 1.00 97.50 77 TYR A C 1
ATOM 564 O O . TYR A 1 77 ? 12.761 3.722 2.012 1.00 97.50 77 TYR A O 1
ATOM 572 N N . ALA A 1 78 ? 12.901 3.612 -0.228 1.00 97.31 78 ALA A N 1
ATOM 573 C CA . ALA A 1 78 ? 11.519 4.011 -0.458 1.00 97.31 78 ALA A CA 1
ATOM 574 C C . ALA A 1 78 ? 10.526 3.015 0.153 1.00 97.31 78 ALA A C 1
ATOM 576 O O . ALA A 1 78 ? 9.541 3.422 0.766 1.00 97.31 78 ALA A O 1
ATOM 577 N N . MET A 1 79 ? 10.819 1.716 0.068 1.00 97.31 79 MET A N 1
ATOM 578 C CA . MET A 1 79 ? 10.027 0.666 0.700 1.00 97.31 79 MET A CA 1
ATOM 579 C C . MET A 1 79 ? 10.042 0.770 2.221 1.00 97.31 79 MET A C 1
ATOM 581 O O . MET A 1 79 ? 8.992 0.649 2.851 1.00 97.31 79 MET A O 1
ATOM 585 N N . THR A 1 80 ? 11.201 1.065 2.811 1.00 97.38 80 THR A N 1
ATOM 586 C CA . THR A 1 80 ? 11.309 1.315 4.254 1.00 97.38 80 THR A CA 1
ATOM 587 C C . THR A 1 80 ? 10.422 2.490 4.668 1.00 97.38 80 THR A C 1
ATOM 589 O O . THR A 1 80 ? 9.626 2.363 5.599 1.00 97.38 80 THR A O 1
ATOM 592 N N . VAL A 1 81 ? 10.480 3.608 3.936 1.00 97.31 81 VAL A N 1
ATOM 593 C CA . VAL A 1 81 ? 9.617 4.775 4.178 1.00 97.31 81 VAL A CA 1
ATOM 594 C C . VAL A 1 81 ? 8.135 4.413 4.028 1.00 97.31 81 VAL A C 1
ATOM 596 O O . VAL A 1 81 ? 7.336 4.756 4.899 1.00 97.31 81 VAL A O 1
ATOM 599 N N . ALA A 1 82 ? 7.758 3.678 2.978 1.00 97.19 82 ALA A N 1
ATOM 600 C CA . ALA A 1 82 ? 6.379 3.251 2.753 1.00 97.19 82 ALA A CA 1
ATOM 601 C C . ALA A 1 82 ? 5.840 2.395 3.912 1.00 97.19 82 ALA A C 1
ATOM 603 O O . ALA A 1 82 ? 4.753 2.669 4.423 1.00 97.19 82 ALA A O 1
ATOM 604 N N . PHE A 1 83 ? 6.611 1.414 4.395 1.00 95.62 83 PHE A N 1
ATOM 605 C CA . PHE A 1 83 ? 6.205 0.581 5.531 1.00 95.62 83 PHE A CA 1
ATOM 606 C C . PHE A 1 83 ? 6.116 1.362 6.846 1.00 95.62 83 PHE A C 1
ATOM 608 O O . PHE A 1 83 ? 5.175 1.147 7.614 1.00 95.62 83 PHE A O 1
ATOM 615 N N . VAL A 1 84 ? 7.029 2.310 7.091 1.00 96.25 84 VAL A N 1
ATOM 616 C CA . VAL A 1 84 ? 6.935 3.221 8.244 1.00 96.25 84 VAL A CA 1
ATOM 617 C C . VAL A 1 84 ? 5.643 4.035 8.181 1.00 96.25 84 VAL A C 1
ATOM 619 O O . VAL A 1 84 ? 4.950 4.159 9.189 1.00 96.25 84 VAL A O 1
ATOM 622 N N . LEU A 1 85 ? 5.269 4.542 7.004 1.00 96.62 85 LEU A N 1
ATOM 623 C CA . LEU A 1 85 ? 4.028 5.293 6.809 1.00 96.62 85 LEU A CA 1
ATOM 624 C C . LEU A 1 85 ? 2.771 4.424 6.988 1.00 96.62 85 LEU A C 1
ATOM 626 O O . LEU A 1 85 ? 1.801 4.877 7.603 1.00 96.62 85 LEU A O 1
ATOM 630 N N . PHE A 1 86 ? 2.790 3.168 6.528 1.00 94.69 86 PHE A N 1
ATOM 631 C CA . PHE A 1 86 ? 1.705 2.208 6.764 1.00 94.69 86 PHE A CA 1
ATOM 632 C C . PHE A 1 86 ? 1.501 1.913 8.254 1.00 94.69 86 PHE A C 1
ATOM 634 O O . PHE A 1 86 ? 0.364 1.920 8.739 1.00 94.69 86 PHE A O 1
ATOM 641 N N . ALA A 1 87 ? 2.589 1.713 9.001 1.00 93.94 87 ALA A N 1
ATOM 642 C CA . ALA A 1 87 ? 2.524 1.540 10.448 1.00 93.94 87 ALA A CA 1
ATOM 643 C C . ALA A 1 87 ? 2.036 2.825 11.140 1.00 93.94 87 ALA A C 1
ATOM 645 O O . ALA A 1 87 ? 1.099 2.790 11.943 1.00 93.94 87 ALA A O 1
ATOM 646 N N . ALA A 1 88 ? 2.604 3.976 10.769 1.00 95.06 88 ALA A N 1
ATOM 647 C CA . ALA A 1 88 ? 2.273 5.275 11.345 1.00 95.06 88 ALA A CA 1
ATOM 648 C C . ALA A 1 88 ? 0.787 5.627 11.207 1.00 95.06 88 ALA A C 1
ATOM 650 O O . ALA A 1 88 ? 0.219 6.216 12.123 1.00 95.06 88 ALA A O 1
ATOM 651 N N . ALA A 1 89 ? 0.123 5.225 10.120 1.00 93.06 89 ALA A N 1
ATOM 652 C CA . ALA A 1 89 ? -1.310 5.459 9.928 1.00 93.06 89 ALA A CA 1
ATOM 653 C C . ALA A 1 89 ? -2.192 4.860 11.042 1.00 93.06 89 ALA A C 1
ATOM 655 O O . ALA A 1 89 ? -3.268 5.392 11.338 1.00 93.06 89 ALA A O 1
ATOM 656 N N . ASN A 1 90 ? -1.722 3.784 11.678 1.00 89.44 90 ASN A N 1
ATOM 657 C CA . ASN A 1 90 ? -2.443 3.028 12.700 1.00 89.44 90 ASN A CA 1
ATOM 658 C C . ASN A 1 90 ? -1.902 3.256 14.123 1.00 89.44 90 ASN A C 1
ATOM 660 O O . ASN A 1 90 ? -2.447 2.707 15.080 1.00 89.44 90 ASN A O 1
ATOM 664 N N . MET A 1 91 ? -0.863 4.081 14.286 1.00 91.12 91 MET A N 1
ATOM 665 C CA . MET A 1 91 ? -0.213 4.358 15.569 1.00 91.12 91 MET A CA 1
ATOM 666 C C . MET A 1 91 ? -0.405 5.813 15.996 1.00 91.12 91 MET A C 1
ATOM 668 O O . MET A 1 91 ? -0.492 6.724 15.178 1.00 91.12 91 MET A O 1
ATOM 672 N N . ARG A 1 92 ? -0.430 6.065 17.307 1.00 88.06 92 ARG A N 1
ATOM 673 C CA . ARG A 1 92 ? -0.370 7.434 17.835 1.00 88.06 92 ARG A CA 1
ATOM 674 C C . ARG A 1 92 ? 1.089 7.898 17.797 1.00 88.06 92 ARG A C 1
ATOM 676 O O . ARG A 1 92 ? 1.913 7.356 18.520 1.00 88.06 92 ARG A O 1
ATOM 683 N N . GLY A 1 93 ? 1.407 8.876 16.952 1.00 92.44 93 GLY A N 1
ATOM 684 C CA . GLY A 1 93 ? 2.761 9.418 16.814 1.00 92.44 93 GLY A CA 1
ATOM 685 C C . GLY A 1 93 ? 2.779 10.713 16.006 1.00 92.44 93 GLY A C 1
ATOM 686 O O . GLY A 1 93 ? 1.742 11.122 15.483 1.00 92.44 93 GLY A O 1
ATOM 687 N N . TYR A 1 94 ? 3.946 11.353 15.904 1.00 93.44 94 TYR A N 1
ATOM 688 C CA . TYR A 1 94 ? 4.095 12.638 15.208 1.00 93.44 94 TYR A CA 1
ATOM 689 C C . TYR A 1 94 ? 3.707 12.551 13.732 1.00 93.44 94 TYR A C 1
ATOM 691 O O . TYR A 1 94 ? 2.935 13.372 13.259 1.00 93.44 94 TYR A O 1
ATOM 699 N N . LEU A 1 95 ? 4.127 11.495 13.028 1.00 91.00 95 LEU A N 1
ATOM 700 C CA . LEU A 1 95 ? 3.792 11.309 11.611 1.00 91.00 95 LEU A CA 1
ATOM 701 C C . LEU A 1 95 ? 2.280 11.297 11.348 1.00 91.00 95 LEU A C 1
ATOM 703 O O . LEU A 1 95 ? 1.830 11.893 10.378 1.00 91.00 95 LEU A O 1
ATOM 707 N N . ARG A 1 96 ? 1.486 10.673 12.226 1.00 90.12 96 ARG A N 1
ATOM 708 C CA . ARG A 1 96 ? 0.018 10.654 12.106 1.00 90.12 96 ARG A CA 1
ATOM 709 C C . ARG A 1 96 ? -0.633 11.992 12.461 1.00 90.12 96 ARG A C 1
ATOM 711 O O . ARG A 1 96 ? -1.757 12.239 12.046 1.00 90.12 96 ARG A O 1
ATOM 718 N N . GLN A 1 97 ? 0.036 12.818 13.264 1.00 91.44 97 GLN A N 1
ATOM 719 C CA . GLN A 1 97 ? -0.442 14.155 13.623 1.00 91.44 97 GLN A CA 1
ATOM 720 C C . GLN A 1 97 ? -0.100 15.184 12.541 1.00 91.44 97 GLN A C 1
ATOM 722 O O . GLN A 1 97 ? -0.904 16.068 12.270 1.00 91.44 97 GLN A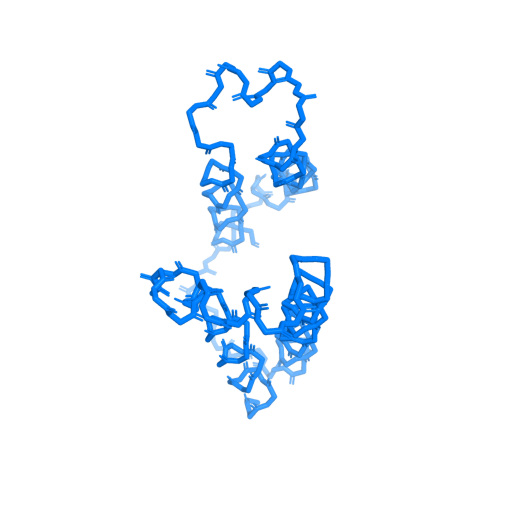 O 1
ATOM 727 N N . THR A 1 98 ? 1.073 15.062 11.918 1.00 94.12 98 THR A N 1
ATOM 728 C CA . THR A 1 98 ? 1.561 15.997 10.898 1.00 94.12 98 THR A CA 1
ATOM 729 C C . THR A 1 98 ? 1.027 15.677 9.501 1.00 94.12 98 THR A C 1
ATOM 731 O O . THR A 1 98 ? 0.743 16.593 8.736 1.00 94.12 98 THR A O 1
ATOM 734 N N . LEU A 1 99 ? 0.887 14.396 9.143 1.00 93.25 99 LEU A N 1
ATOM 735 C CA . LEU A 1 99 ? 0.411 13.975 7.825 1.00 93.25 99 LEU A CA 1
ATOM 736 C C . LEU A 1 99 ? -1.074 13.606 7.887 1.00 93.25 99 LEU A C 1
ATOM 738 O O . LEU A 1 99 ? -1.466 12.745 8.672 1.00 93.25 99 LEU A O 1
ATOM 742 N N . SER A 1 100 ? -1.890 14.186 7.003 1.00 90.38 100 SER A N 1
ATOM 743 C CA . SER A 1 100 ? -3.338 13.922 6.955 1.00 90.38 100 SER A CA 1
ATOM 744 C C . SER A 1 100 ? -3.668 12.471 6.589 1.00 90.38 100 SER A C 1
ATOM 746 O O . SER A 1 100 ? -4.590 11.880 7.150 1.00 90.38 100 SER A O 1
ATOM 748 N N . HIS A 1 101 ? -2.899 11.873 5.669 1.00 93.62 101 HIS A N 1
ATOM 749 C CA . HIS A 1 101 ? -3.144 10.517 5.166 1.00 93.62 101 HIS A CA 1
ATOM 750 C C . HIS A 1 101 ? -1.846 9.699 5.033 1.00 93.62 101 HIS A C 1
ATOM 752 O O . HIS A 1 101 ? -1.452 9.370 3.912 1.00 93.62 101 HIS A O 1
ATOM 758 N N . PRO A 1 102 ? -1.182 9.315 6.147 1.00 95.62 102 PRO A N 1
ATOM 759 C CA . PRO A 1 102 ? 0.084 8.579 6.091 1.00 95.62 102 PRO A CA 1
ATOM 760 C C . PRO A 1 102 ? -0.016 7.300 5.246 1.00 95.62 102 PRO A C 1
ATOM 762 O O . PRO A 1 102 ? 0.869 7.022 4.447 1.00 95.62 102 PRO A O 1
ATOM 765 N N . MET A 1 103 ? -1.137 6.569 5.344 1.00 95.31 103 MET A N 1
ATOM 766 C CA . MET A 1 103 ? -1.353 5.337 4.576 1.00 95.31 103 MET A CA 1
ATOM 767 C C . MET A 1 103 ? -1.404 5.577 3.063 1.00 95.31 103 MET A C 1
ATOM 769 O O . MET A 1 103 ? -0.811 4.813 2.309 1.00 95.31 103 MET A O 1
ATOM 773 N N . LEU A 1 104 ? -2.079 6.644 2.619 1.00 95.50 104 LEU A N 1
ATOM 774 C CA . LEU A 1 104 ? -2.165 6.982 1.197 1.00 95.50 104 LEU A CA 1
ATOM 775 C C . LEU A 1 104 ? -0.799 7.417 0.658 1.00 95.50 104 LEU A C 1
ATOM 777 O O . LEU A 1 104 ? -0.405 6.987 -0.419 1.00 95.50 104 LEU A O 1
ATOM 781 N N . ILE A 1 105 ? -0.053 8.211 1.431 1.00 97.25 105 ILE A N 1
ATOM 782 C CA . ILE A 1 105 ? 1.302 8.636 1.060 1.00 97.25 105 ILE A CA 1
ATOM 783 C C . ILE A 1 105 ? 2.217 7.412 0.926 1.00 97.25 105 ILE A C 1
ATOM 785 O O . ILE A 1 105 ? 2.906 7.273 -0.082 1.00 97.25 105 ILE A O 1
ATOM 789 N N . GLY A 1 106 ? 2.175 6.484 1.889 1.00 97.19 106 GLY A N 1
ATOM 790 C CA . GLY A 1 106 ? 2.925 5.227 1.815 1.00 97.19 106 GLY A CA 1
ATOM 791 C C . GLY A 1 106 ? 2.563 4.394 0.582 1.00 97.19 106 GLY A C 1
ATOM 792 O O . GLY A 1 106 ? 3.453 3.872 -0.084 1.00 97.19 106 GLY A O 1
ATOM 793 N N . LEU A 1 107 ? 1.275 4.329 0.225 1.00 96.06 107 LEU A N 1
ATOM 794 C CA . LEU A 1 107 ? 0.792 3.600 -0.952 1.00 96.06 107 LEU A CA 1
ATOM 795 C C . LEU A 1 107 ? 1.287 4.228 -2.261 1.00 96.06 107 LEU A C 1
ATOM 797 O O . LEU A 1 107 ? 1.669 3.504 -3.181 1.00 96.06 107 LEU A O 1
ATOM 801 N N . LEU A 1 108 ? 1.307 5.559 -2.347 1.00 97.31 108 LEU A N 1
ATOM 802 C CA . LEU A 1 108 ? 1.818 6.280 -3.514 1.00 97.31 108 LEU A CA 1
ATOM 803 C C . LEU A 1 108 ? 3.326 6.071 -3.689 1.00 97.31 108 LEU A C 1
ATOM 805 O O . LEU A 1 108 ? 3.772 5.796 -4.798 1.00 97.31 108 LEU A O 1
ATOM 809 N N . VAL A 1 109 ? 4.101 6.123 -2.600 1.00 97.62 109 VAL A N 1
ATOM 810 C CA . VAL A 1 109 ? 5.543 5.817 -2.633 1.00 97.62 109 VAL A CA 1
ATOM 811 C C . VAL A 1 109 ? 5.778 4.371 -3.071 1.00 97.62 109 VAL A C 1
ATOM 813 O O . VAL A 1 109 ? 6.574 4.122 -3.973 1.00 97.62 109 VAL A O 1
ATOM 816 N N . TRP A 1 110 ? 5.053 3.423 -2.470 1.00 97.12 110 TRP A N 1
ATOM 817 C CA . TRP A 1 110 ? 5.144 2.000 -2.789 1.00 97.12 110 TRP A CA 1
ATOM 818 C C . TRP A 1 110 ? 4.850 1.727 -4.269 1.00 97.12 110 TRP A C 1
ATOM 820 O O . TRP A 1 110 ? 5.681 1.145 -4.962 1.00 97.12 110 TRP A O 1
ATOM 830 N N . SER A 1 111 ? 3.694 2.176 -4.764 1.00 95.81 111 SER A N 1
ATOM 831 C CA . SER A 1 111 ? 3.250 1.914 -6.141 1.00 95.81 111 SER A CA 1
ATOM 832 C C . SER A 1 111 ? 4.098 2.644 -7.179 1.00 95.81 111 SER A C 1
ATOM 834 O O . SER A 1 111 ? 4.431 2.055 -8.204 1.00 95.81 111 SER A O 1
ATOM 836 N N . GLY A 1 112 ? 4.503 3.886 -6.900 1.00 96.50 112 GLY A N 1
ATOM 837 C CA . GLY A 1 112 ? 5.369 4.658 -7.787 1.00 96.50 112 GLY A CA 1
ATOM 838 C C . GLY A 1 112 ? 6.729 3.995 -7.986 1.00 96.50 112 GLY A C 1
ATOM 839 O O . GLY A 1 112 ? 7.189 3.864 -9.115 1.00 96.50 112 GLY A O 1
ATOM 840 N N . VAL A 1 113 ? 7.353 3.507 -6.911 1.00 96.19 113 VAL A N 1
ATOM 841 C CA . VAL A 1 113 ? 8.641 2.809 -7.017 1.00 96.19 113 VAL A CA 1
ATOM 842 C C . VAL A 1 113 ? 8.503 1.455 -7.704 1.00 96.19 113 VAL A C 1
ATOM 844 O O . VAL A 1 113 ? 9.340 1.145 -8.538 1.00 96.19 113 VAL A O 1
ATOM 847 N N . HIS A 1 114 ? 7.445 0.685 -7.431 1.00 92.81 114 HIS A N 1
ATOM 848 C CA . HIS A 1 114 ? 7.205 -0.585 -8.132 1.00 92.81 114 HIS A CA 1
ATOM 849 C C . HIS A 1 114 ? 6.933 -0.414 -9.630 1.00 92.81 114 HIS A C 1
ATOM 851 O O . HIS A 1 114 ? 7.193 -1.331 -10.395 1.00 92.81 114 HIS A O 1
ATOM 857 N N . LEU A 1 115 ? 6.377 0.724 -10.052 1.00 93.25 115 LEU A N 1
ATOM 858 C CA . LEU A 1 115 ? 6.182 1.017 -11.471 1.00 93.25 115 LEU A CA 1
ATOM 859 C C . LEU A 1 115 ? 7.501 1.384 -12.165 1.00 93.25 115 LEU A C 1
ATOM 861 O O . LEU A 1 115 ? 7.676 1.096 -13.345 1.00 93.25 115 LEU A O 1
ATOM 865 N N . LEU A 1 116 ? 8.396 2.065 -11.446 1.00 94.06 116 LEU A N 1
ATOM 866 C CA . LEU A 1 116 ? 9.644 2.588 -11.997 1.00 94.06 116 LEU A CA 1
ATOM 867 C C . LEU A 1 116 ? 10.823 1.612 -11.898 1.00 94.06 116 LEU A C 1
ATOM 869 O O . LEU A 1 116 ? 11.784 1.797 -12.638 1.00 94.06 116 LEU A O 1
ATOM 873 N N . ALA A 1 117 ? 10.800 0.646 -10.979 1.00 89.69 117 ALA A N 1
ATOM 874 C CA . ALA A 1 117 ? 11.884 -0.308 -10.720 1.00 89.69 117 ALA A CA 1
ATOM 875 C C . ALA A 1 117 ? 11.601 -1.685 -11.331 1.00 89.69 117 ALA A C 1
ATOM 877 O O . ALA A 1 117 ? 12.579 -2.308 -11.799 1.00 89.69 117 ALA A O 1
#

Radius of gyration: 16.87 Å; Cα contacts (8 Å, |Δi|>4): 111; chains: 1; bounding box: 42×34×41 Å